Protein AF-A0A1Q8BHX2-F1 (afdb_monomer_lite)

Secondary structure (DSSP, 8-state):
---HHHHHHHHHHHHTT-HHHHHHHHHHHHHHS-SSHHHHHHHHHHHHHHHHHHTTT-TT-HHHHHTTT--HHHHHHHHHHHHHHHH-TTS-HHHHHHHHHHHHHHHHHHHHHHHHHHHHTS------------------

Structure (mmCIF, N/CA/C/O backbone):
data_AF-A0A1Q8BHX2-F1
#
_entry.id   AF-A0A1Q8BHX2-F1
#
loop_
_atom_site.group_PDB
_atom_site.id
_atom_site.type_symbol
_atom_site.label_atom_id
_atom_site.label_alt_id
_atom_site.label_comp_id
_atom_site.label_asym_id
_atom_site.label_entity_id
_atom_site.label_seq_id
_atom_site.pdbx_PDB_ins_code
_atom_site.Cartn_x
_atom_site.Cartn_y
_atom_site.Cartn_z
_atom_site.occupancy
_atom_site.B_iso_or_equiv
_atom_site.auth_seq_id
_atom_site.auth_comp_id
_atom_site.auth_asym_id
_atom_site.auth_atom_id
_atom_site.pdbx_PDB_model_num
ATOM 1 N N . MET A 1 1 ? 9.595 4.119 -13.043 1.00 87.75 1 MET A N 1
ATOM 2 C CA . MET A 1 1 ? 8.612 5.000 -12.400 1.00 87.75 1 MET A CA 1
ATOM 3 C C . MET A 1 1 ? 7.333 4.213 -12.158 1.00 87.75 1 MET A C 1
ATOM 5 O O . MET A 1 1 ? 7.031 3.347 -12.970 1.00 87.75 1 MET A O 1
ATOM 9 N N . ILE A 1 2 ? 6.593 4.501 -11.085 1.00 96.12 2 ILE A N 1
ATOM 10 C CA . ILE A 1 2 ? 5.275 3.897 -10.818 1.00 96.12 2 ILE A CA 1
ATOM 11 C C . ILE A 1 2 ? 4.168 4.743 -11.479 1.00 96.12 2 ILE A C 1
ATOM 13 O O . ILE A 1 2 ? 4.187 5.971 -11.340 1.00 96.12 2 ILE A O 1
ATOM 17 N N . PRO A 1 3 ? 3.203 4.137 -12.197 1.00 96.75 3 PRO A N 1
ATOM 18 C CA . PRO A 1 3 ? 2.114 4.868 -12.843 1.00 96.75 3 PRO A CA 1
ATOM 19 C C . PRO A 1 3 ? 1.025 5.279 -11.833 1.00 96.75 3 PRO A C 1
ATOM 21 O O . PRO A 1 3 ? 0.170 4.481 -11.462 1.00 96.75 3 PRO A O 1
ATOM 24 N N . GLN A 1 4 ? 1.016 6.551 -11.432 1.00 96.00 4 GLN A N 1
ATOM 25 C CA . GLN A 1 4 ? 0.161 7.055 -10.342 1.00 96.00 4 GLN A CA 1
ATOM 26 C C . GLN A 1 4 ? -1.353 6.982 -10.613 1.00 96.00 4 GLN A C 1
ATOM 28 O O . GLN A 1 4 ? -2.127 6.697 -9.708 1.00 96.00 4 GLN A O 1
ATOM 33 N N . ILE A 1 5 ? -1.801 7.201 -11.856 1.00 97.69 5 ILE A N 1
ATOM 34 C CA . ILE A 1 5 ? -3.240 7.145 -12.183 1.00 97.69 5 ILE A CA 1
ATOM 35 C C . ILE A 1 5 ? -3.816 5.731 -11.942 1.00 97.69 5 ILE A C 1
ATOM 37 O O . ILE A 1 5 ? -4.799 5.625 -11.210 1.00 97.69 5 ILE A O 1
ATOM 41 N N . PRO A 1 6 ? -3.226 4.649 -12.497 1.00 98.38 6 PRO A N 1
ATOM 42 C CA . PRO A 1 6 ? -3.609 3.279 -12.149 1.00 98.38 6 PRO A CA 1
ATOM 43 C C . PRO A 1 6 ? -3.534 2.967 -10.653 1.00 98.38 6 PRO A C 1
ATOM 45 O O . PRO A 1 6 ? -4.416 2.294 -10.136 1.00 98.38 6 PRO A O 1
ATOM 48 N N . VAL A 1 7 ? -2.520 3.478 -9.940 1.00 98.56 7 VAL A N 1
ATOM 49 C CA . VAL A 1 7 ? -2.398 3.294 -8.482 1.00 98.56 7 VAL A CA 1
ATOM 50 C C . VAL A 1 7 ? -3.607 3.862 -7.746 1.00 98.56 7 VAL A C 1
ATOM 52 O O . VAL A 1 7 ? -4.224 3.145 -6.965 1.00 98.56 7 VAL A O 1
ATOM 55 N N . ASN A 1 8 ? -3.984 5.114 -8.009 1.00 98.06 8 ASN A N 1
ATOM 56 C CA . ASN A 1 8 ? -5.115 5.734 -7.316 1.00 98.06 8 ASN A CA 1
ATOM 57 C C . ASN A 1 8 ? -6.411 4.949 -7.553 1.00 98.06 8 ASN A C 1
ATOM 59 O O . ASN A 1 8 ? -7.108 4.618 -6.597 1.00 98.06 8 ASN A O 1
ATOM 63 N N . LYS A 1 9 ? -6.674 4.552 -8.805 1.00 98.38 9 LYS A N 1
ATOM 64 C CA . LYS A 1 9 ? -7.833 3.715 -9.146 1.00 98.38 9 LYS A CA 1
ATOM 65 C C . LYS A 1 9 ? -7.794 2.348 -8.471 1.00 98.38 9 LYS A C 1
ATOM 67 O O . LYS A 1 9 ? -8.813 1.880 -7.977 1.00 98.38 9 LYS A O 1
ATOM 72 N N . PHE A 1 10 ? -6.628 1.703 -8.436 1.00 98.69 10 PHE A N 1
ATOM 73 C CA . PHE A 1 10 ? -6.443 0.437 -7.733 1.00 98.69 10 PHE A CA 1
ATOM 74 C C . PHE A 1 10 ? -6.849 0.566 -6.261 1.00 98.69 10 PHE A C 1
ATOM 76 O O . PHE A 1 10 ? -7.641 -0.237 -5.773 1.00 98.69 10 PHE A O 1
ATOM 83 N N . LEU A 1 11 ? -6.343 1.589 -5.567 1.00 98.12 11 LEU A N 1
ATOM 84 C CA . LEU A 1 11 ? -6.624 1.812 -4.150 1.00 98.12 11 LEU A CA 1
ATOM 85 C C . LEU A 1 11 ? -8.11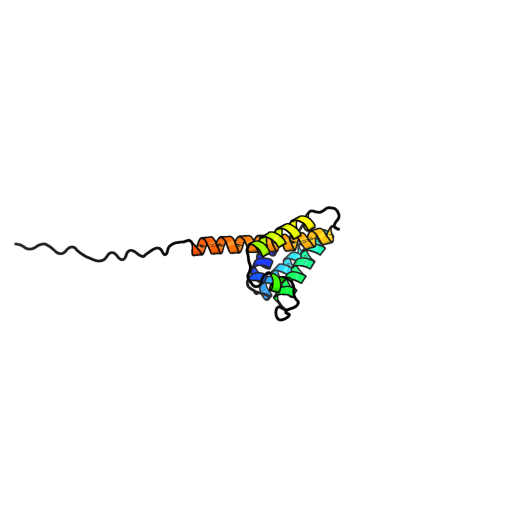3 2.116 -3.907 1.00 98.12 11 LEU A C 1
ATOM 87 O O . LEU A 1 11 ? -8.711 1.547 -2.995 1.00 98.12 11 LEU A O 1
ATOM 91 N N . GLU A 1 12 ? -8.734 2.935 -4.761 1.00 97.38 12 GLU A N 1
ATOM 92 C CA . GLU A 1 12 ? -10.182 3.195 -4.741 1.00 97.38 12 GLU A CA 1
ATOM 93 C C . GLU A 1 12 ? -10.999 1.905 -4.939 1.00 97.38 12 GLU A C 1
ATOM 95 O O . GLU A 1 12 ? -11.954 1.651 -4.202 1.00 97.38 12 GLU A O 1
ATOM 100 N N . HIS A 1 13 ? -10.610 1.048 -5.889 1.00 98.06 13 HIS A N 1
ATOM 101 C CA . HIS A 1 13 ? -11.272 -0.235 -6.130 1.00 98.06 13 HIS A CA 1
ATOM 102 C C . HIS A 1 13 ? -11.083 -1.230 -4.981 1.00 98.06 13 HIS A C 1
ATOM 104 O O . HIS A 1 13 ? -12.021 -1.968 -4.673 1.00 98.06 13 HIS A O 1
ATOM 110 N N . VAL A 1 14 ? -9.920 -1.248 -4.319 1.00 96.31 14 VAL A N 1
ATOM 111 C CA . VAL A 1 14 ? -9.695 -2.057 -3.108 1.00 96.31 14 VAL A CA 1
ATOM 112 C C . VAL A 1 14 ? -10.640 -1.619 -1.989 1.00 96.31 14 VAL A C 1
ATOM 114 O O . VAL A 1 14 ? -11.302 -2.469 -1.393 1.00 96.31 14 VAL A O 1
ATOM 117 N N . GLU A 1 15 ? -10.781 -0.311 -1.754 1.00 94.12 15 GLU A N 1
ATOM 118 C CA . GLU A 1 15 ? -11.721 0.219 -0.757 1.00 94.12 15 GLU A CA 1
ATOM 119 C C . GLU A 1 15 ? -13.181 -0.090 -1.100 1.00 94.12 15 GLU A C 1
ATOM 121 O O . GLU A 1 15 ? -13.966 -0.470 -0.228 1.00 94.12 15 GLU A O 1
ATOM 126 N N . ALA A 1 16 ? -13.539 0.002 -2.381 1.00 94.94 16 ALA A N 1
ATOM 127 C CA . ALA A 1 16 ? -14.863 -0.357 -2.880 1.00 94.94 16 ALA A CA 1
ATOM 128 C C . ALA A 1 16 ? -15.102 -1.878 -2.957 1.00 94.94 16 ALA A C 1
ATOM 130 O O . ALA A 1 16 ? -16.203 -2.303 -3.310 1.00 94.94 16 ALA A O 1
ATOM 131 N N . ARG A 1 17 ? -14.092 -2.709 -2.653 1.00 94.81 17 ARG A N 1
ATOM 132 C CA . ARG A 1 17 ? -14.098 -4.172 -2.843 1.00 94.81 17 ARG A CA 1
ATOM 133 C C . ARG A 1 17 ? -14.425 -4.613 -4.280 1.00 94.81 17 ARG A C 1
ATOM 135 O O . ARG A 1 17 ? -14.924 -5.715 -4.509 1.00 94.81 17 ARG A O 1
ATOM 142 N N . ALA A 1 18 ? -14.117 -3.773 -5.263 1.00 97.06 18 ALA A N 1
ATOM 143 C CA . ALA A 1 18 ? -14.271 -4.052 -6.686 1.00 97.06 18 ALA A CA 1
ATOM 144 C C . ALA A 1 18 ? -13.071 -4.868 -7.202 1.00 97.06 18 ALA A C 1
ATOM 146 O O . ALA A 1 18 ? -12.246 -4.377 -7.969 1.00 97.06 18 ALA A O 1
ATOM 147 N N . TRP A 1 19 ? -12.944 -6.124 -6.753 1.00 96.00 19 TRP A N 1
ATOM 148 C CA . TRP A 1 19 ? -11.728 -6.934 -6.944 1.00 96.00 19 TRP A CA 1
ATOM 149 C C . TRP A 1 19 ? -11.314 -7.117 -8.399 1.00 96.00 19 TRP A C 1
ATOM 151 O O . TRP A 1 19 ? -10.130 -7.051 -8.706 1.00 96.00 19 TRP A O 1
ATOM 161 N N . THR A 1 20 ? -12.276 -7.317 -9.299 1.00 97.56 20 THR A N 1
ATOM 162 C CA . THR A 1 20 ? -11.991 -7.471 -10.729 1.00 97.56 20 THR A CA 1
ATOM 163 C C . THR A 1 20 ? -11.376 -6.208 -11.324 1.00 97.56 20 THR A C 1
ATOM 165 O O . THR A 1 20 ? -10.490 -6.306 -12.166 1.00 97.56 20 THR A O 1
ATOM 168 N N . ASP A 1 21 ? -11.818 -5.026 -10.897 1.00 98.31 21 ASP A N 1
ATOM 169 C CA . ASP A 1 21 ? -11.284 -3.763 -11.406 1.00 98.31 21 ASP A CA 1
ATOM 170 C C . ASP A 1 21 ? -9.967 -3.389 -10.719 1.00 98.31 21 ASP A C 1
ATOM 172 O O . ASP A 1 21 ? -9.036 -2.950 -11.391 1.00 98.31 21 ASP A O 1
ATOM 176 N N . ALA A 1 22 ? -9.826 -3.685 -9.422 1.00 98.31 22 ALA A N 1
ATOM 177 C CA . ALA A 1 22 ? -8.542 -3.601 -8.730 1.00 98.31 22 ALA A CA 1
ATOM 178 C C . ALA A 1 22 ? -7.483 -4.483 -9.417 1.00 98.31 22 ALA A C 1
ATOM 180 O O . ALA A 1 22 ? -6.389 -4.018 -9.717 1.00 98.31 22 ALA A O 1
ATOM 181 N N . GLU A 1 23 ? -7.800 -5.737 -9.742 1.00 98.19 23 GLU A N 1
ATOM 182 C CA . GLU A 1 23 ? -6.853 -6.655 -10.384 1.00 98.19 23 GLU A CA 1
ATOM 183 C C . GLU A 1 23 ? -6.425 -6.167 -11.780 1.00 98.19 23 GLU A C 1
ATOM 185 O O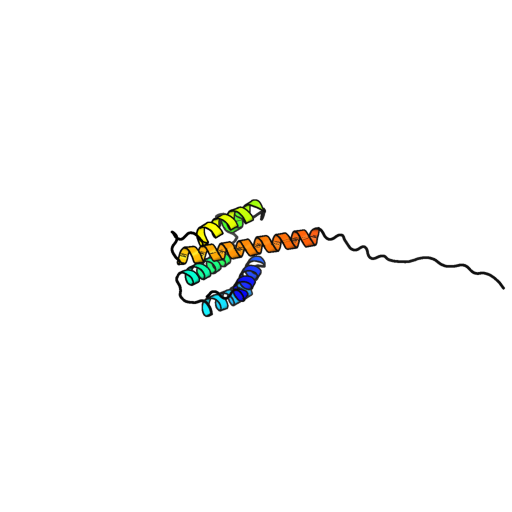 . GLU A 1 23 ? -5.236 -6.204 -12.101 1.00 98.19 23 GLU A O 1
ATOM 190 N N . LYS A 1 24 ? -7.350 -5.592 -12.566 1.00 98.50 24 LYS A N 1
ATOM 191 C CA . LYS A 1 24 ? -7.018 -4.949 -13.852 1.00 98.50 24 LYS A CA 1
ATOM 192 C C . LYS A 1 24 ? -6.027 -3.799 -13.681 1.00 98.50 24 LYS A C 1
ATOM 194 O O . LYS A 1 24 ? -5.045 -3.726 -14.419 1.00 98.50 24 LYS A O 1
ATOM 199 N N . GLU A 1 25 ? -6.276 -2.892 -12.738 1.00 98.62 25 GLU A N 1
ATOM 200 C CA . GLU A 1 25 ? -5.378 -1.756 -12.510 1.00 98.62 25 GLU A CA 1
ATOM 201 C C . GLU A 1 25 ? -4.020 -2.225 -11.963 1.00 98.62 25 GLU A C 1
ATOM 203 O O . GLU A 1 25 ? -2.979 -1.724 -12.387 1.00 98.62 25 GLU A O 1
ATOM 208 N N . LEU A 1 26 ? -3.995 -3.257 -11.113 1.00 98.44 26 LEU A N 1
ATOM 209 C CA . LEU A 1 26 ? -2.759 -3.867 -10.618 1.00 98.44 26 LEU A CA 1
ATOM 210 C C . LEU A 1 26 ? -1.904 -4.460 -11.747 1.00 98.44 26 LEU A C 1
ATOM 212 O O . LEU A 1 26 ? -0.683 -4.282 -11.751 1.00 98.44 26 LEU A O 1
ATOM 216 N N . ASP A 1 27 ? -2.521 -5.104 -12.735 1.00 98.50 27 ASP A N 1
ATOM 217 C CA . ASP A 1 27 ? -1.816 -5.604 -13.918 1.00 98.50 27 ASP A CA 1
ATOM 218 C C . ASP A 1 27 ? -1.238 -4.471 -14.772 1.00 98.50 27 ASP A C 1
ATOM 220 O O . ASP A 1 27 ? -0.092 -4.559 -15.227 1.00 98.50 27 ASP A O 1
ATOM 224 N N . VAL A 1 28 ? -1.969 -3.363 -14.929 1.00 98.44 28 VAL A N 1
ATOM 225 C CA . VAL A 1 28 ? -1.451 -2.159 -15.599 1.00 98.44 28 VAL A CA 1
ATOM 226 C C . VAL A 1 28 ? -0.247 -1.592 -14.844 1.00 98.44 28 VAL A C 1
ATOM 228 O O . VAL A 1 28 ? 0.748 -1.215 -15.472 1.00 98.44 28 VAL A O 1
ATOM 231 N N . ILE A 1 29 ? -0.306 -1.546 -13.508 1.00 98.56 29 ILE A N 1
ATOM 232 C CA . ILE A 1 29 ? 0.806 -1.087 -12.667 1.00 98.56 29 ILE A CA 1
ATOM 233 C C . ILE A 1 29 ? 2.020 -1.993 -12.873 1.00 98.56 29 ILE A C 1
ATOM 235 O O . ILE A 1 29 ? 3.099 -1.484 -13.173 1.00 98.56 29 ILE A O 1
ATOM 239 N N . ARG A 1 30 ? 1.858 -3.319 -12.790 1.00 98.00 30 ARG A N 1
ATOM 240 C CA . ARG A 1 30 ? 2.941 -4.295 -13.008 1.00 98.00 30 ARG A CA 1
ATOM 241 C C . ARG A 1 30 ? 3.620 -4.120 -14.366 1.00 98.00 30 ARG A C 1
ATOM 243 O O . ARG A 1 30 ? 4.843 -4.119 -14.432 1.00 98.00 30 ARG A O 1
ATOM 250 N N . GLN A 1 31 ? 2.840 -3.950 -15.434 1.00 97.62 31 GLN A N 1
ATOM 251 C CA . GLN A 1 31 ? 3.367 -3.840 -16.799 1.00 97.62 31 GLN A CA 1
ATOM 252 C C . GLN A 1 31 ? 4.114 -2.527 -17.060 1.00 97.62 31 GLN A C 1
ATOM 254 O O . GLN A 1 31 ? 5.055 -2.505 -17.850 1.00 97.62 31 GLN A O 1
ATOM 259 N N . LYS A 1 32 ? 3.682 -1.424 -16.438 1.00 97.75 32 LYS A N 1
ATOM 260 C CA . LYS A 1 32 ? 4.239 -0.081 -16.687 1.00 97.75 32 LYS A CA 1
ATOM 261 C C . LYS A 1 32 ? 5.312 0.346 -15.688 1.00 97.75 32 LYS A C 1
ATOM 263 O O . LYS A 1 32 ? 5.998 1.338 -15.934 1.00 97.75 32 LYS A O 1
ATOM 268 N N . SER A 1 33 ? 5.430 -0.352 -14.564 1.00 97.31 33 SER A N 1
ATOM 269 C CA . SER A 1 33 ? 6.451 -0.072 -13.555 1.00 97.31 33 SER A CA 1
ATOM 270 C C . SER A 1 33 ? 7.839 -0.459 -14.059 1.00 97.31 33 SER A C 1
ATOM 272 O O . SER A 1 33 ? 7.993 -1.399 -14.834 1.00 97.31 33 SER A O 1
ATOM 274 N N . ASP A 1 34 ? 8.870 0.260 -13.610 1.00 96.56 34 ASP A N 1
ATOM 275 C CA . ASP A 1 34 ? 10.244 -0.175 -13.879 1.00 96.56 34 ASP A CA 1
ATOM 276 C C . ASP A 1 34 ? 10.632 -1.379 -13.003 1.00 96.56 34 ASP A C 1
ATOM 278 O O . ASP A 1 34 ? 9.930 -1.747 -12.061 1.00 96.56 34 ASP A O 1
ATOM 282 N N . ASN A 1 35 ? 11.785 -1.980 -13.299 1.00 95.25 35 ASN A N 1
ATOM 283 C CA . ASN A 1 35 ? 12.295 -3.137 -12.562 1.00 95.25 35 ASN A CA 1
ATOM 284 C C . ASN A 1 35 ? 13.220 -2.762 -11.381 1.00 95.25 35 ASN A C 1
ATOM 286 O O . ASN A 1 35 ? 14.003 -3.592 -10.902 1.00 95.25 35 ASN A O 1
ATOM 290 N N . SER A 1 36 ? 13.181 -1.510 -10.909 1.00 98.06 36 SER A N 1
ATOM 291 C CA . SER A 1 36 ? 13.969 -1.104 -9.738 1.00 98.06 36 SER A CA 1
ATOM 292 C C . SER A 1 36 ? 13.534 -1.883 -8.491 1.00 98.06 36 SER A C 1
ATOM 294 O O . SER A 1 36 ? 12.425 -2.419 -8.419 1.00 98.06 36 SER A O 1
ATOM 296 N N . GLN A 1 37 ? 14.416 -1.979 -7.492 1.00 98.25 37 GLN A N 1
ATOM 297 C CA . GLN A 1 37 ? 14.051 -2.569 -6.196 1.00 98.25 37 GLN A CA 1
ATOM 298 C C . GLN A 1 37 ? 12.879 -1.812 -5.569 1.00 98.25 37 GLN A C 1
ATOM 300 O O . GLN A 1 37 ? 11.936 -2.430 -5.083 1.00 98.25 37 GLN A O 1
ATOM 305 N N . TRP A 1 38 ? 12.909 -0.485 -5.676 1.00 98.38 38 TRP A N 1
ATOM 306 C CA . TRP A 1 38 ? 11.861 0.395 -5.183 1.00 98.38 38 TRP A CA 1
ATOM 307 C C . TRP A 1 38 ? 10.492 0.087 -5.796 1.00 98.38 38 TRP A C 1
ATOM 309 O O . TRP A 1 38 ? 9.544 -0.205 -5.068 1.00 98.38 38 TRP A O 1
ATOM 319 N N . SER A 1 39 ? 10.385 0.047 -7.130 1.00 98.50 39 SER A N 1
ATOM 320 C CA . SER A 1 39 ? 9.113 -0.270 -7.795 1.00 98.50 39 SER A CA 1
ATOM 321 C C . SER A 1 39 ? 8.624 -1.681 -7.469 1.00 98.50 39 SER A C 1
ATOM 323 O O . SER A 1 39 ? 7.426 -1.892 -7.292 1.00 98.50 39 SER A O 1
ATOM 325 N N . ARG A 1 40 ? 9.535 -2.655 -7.335 1.00 98.38 40 ARG A N 1
ATOM 326 C CA . ARG A 1 40 ? 9.172 -4.022 -6.934 1.00 98.38 40 ARG A CA 1
ATOM 327 C C . ARG A 1 40 ? 8.576 -4.070 -5.531 1.00 98.38 40 ARG A C 1
ATOM 329 O O . ARG A 1 40 ? 7.552 -4.723 -5.352 1.00 98.38 40 ARG A O 1
ATOM 336 N N . GLY A 1 41 ? 9.170 -3.364 -4.572 1.00 98.56 41 GLY A N 1
ATOM 337 C CA . GLY A 1 41 ? 8.621 -3.245 -3.221 1.00 98.56 41 GLY A CA 1
ATOM 338 C C . GLY A 1 41 ? 7.242 -2.592 -3.214 1.00 98.56 41 GLY A C 1
ATOM 339 O O . GLY A 1 41 ? 6.313 -3.122 -2.608 1.00 98.56 41 GLY A O 1
ATOM 340 N N . TYR A 1 42 ? 7.086 -1.508 -3.976 1.00 98.75 42 TYR A N 1
ATOM 341 C CA . TYR A 1 42 ? 5.816 -0.797 -4.128 1.00 98.75 42 TYR A CA 1
ATOM 342 C C . TYR A 1 42 ? 4.702 -1.711 -4.656 1.00 98.75 42 TYR A C 1
ATOM 344 O O . TYR A 1 42 ? 3.651 -1.850 -4.036 1.00 98.75 42 TYR A O 1
ATOM 352 N N . VAL A 1 43 ? 4.944 -2.401 -5.776 1.00 98.69 43 VAL A N 1
ATOM 353 C CA . VAL A 1 43 ? 3.970 -3.331 -6.372 1.00 98.69 43 VAL A CA 1
ATOM 354 C C . VAL A 1 43 ? 3.640 -4.480 -5.417 1.00 98.69 43 VAL A C 1
ATOM 356 O O . VAL A 1 43 ? 2.480 -4.875 -5.303 1.00 98.69 43 VAL A O 1
ATOM 359 N N . LYS A 1 44 ? 4.635 -4.995 -4.687 1.00 98.56 44 LYS A N 1
ATOM 360 C CA . LYS A 1 44 ? 4.437 -6.073 -3.709 1.00 98.56 44 LYS A CA 1
ATOM 361 C C . LYS A 1 44 ? 3.559 -5.651 -2.534 1.00 98.56 44 LYS A C 1
ATOM 363 O O . LYS A 1 44 ? 2.742 -6.451 -2.084 1.00 98.56 44 LYS A O 1
ATOM 368 N N . ALA A 1 45 ? 3.670 -4.407 -2.075 1.00 98.50 45 ALA A N 1
ATOM 369 C CA . ALA A 1 45 ? 2.762 -3.864 -1.069 1.00 98.50 45 ALA A CA 1
ATOM 370 C C . ALA A 1 45 ? 1.316 -3.784 -1.579 1.00 98.50 45 ALA A C 1
ATOM 372 O O . ALA A 1 45 ? 0.406 -4.174 -0.852 1.00 98.50 45 ALA A O 1
ATOM 373 N N . LEU A 1 46 ? 1.091 -3.357 -2.828 1.00 98.56 46 LEU A N 1
ATOM 374 C CA . LEU A 1 46 ? -0.255 -3.324 -3.419 1.00 98.56 46 LEU A CA 1
ATOM 375 C C . LEU A 1 46 ? -0.877 -4.726 -3.519 1.00 98.56 46 LEU A C 1
ATOM 377 O O . LEU A 1 46 ? -2.035 -4.923 -3.156 1.00 98.56 46 LEU A O 1
ATOM 381 N N . GLU A 1 47 ? -0.098 -5.722 -3.948 1.00 97.88 47 GLU A N 1
ATOM 382 C CA . GLU A 1 47 ? -0.524 -7.129 -3.959 1.00 97.88 47 GLU A CA 1
ATOM 383 C C . GLU A 1 47 ? -0.933 -7.610 -2.561 1.00 97.88 47 GLU A C 1
ATOM 385 O O . GLU A 1 47 ? -1.999 -8.207 -2.385 1.00 97.88 47 GLU A O 1
ATOM 390 N N . GLY A 1 48 ? -0.096 -7.314 -1.561 1.00 96.38 48 GLY A N 1
ATOM 391 C CA . GLY A 1 48 ? -0.366 -7.635 -0.163 1.00 96.38 48 GLY A CA 1
ATOM 392 C C . GLY A 1 48 ? -1.616 -6.934 0.368 1.00 96.38 48 GLY A C 1
ATOM 393 O O . GLY A 1 48 ? -2.421 -7.562 1.054 1.00 96.38 48 GLY A O 1
ATOM 394 N N . LEU A 1 49 ? -1.823 -5.665 0.011 1.00 96.12 49 LEU A N 1
ATOM 395 C CA . LEU A 1 49 ? -2.988 -4.874 0.403 1.00 96.12 49 LEU A CA 1
ATOM 396 C C . LEU A 1 49 ? -4.289 -5.470 -0.151 1.00 96.12 49 LEU A C 1
ATOM 398 O O . LEU A 1 49 ? -5.248 -5.657 0.597 1.00 96.12 49 LEU A O 1
ATOM 402 N N . MET A 1 50 ? -4.315 -5.834 -1.436 1.00 95.12 50 MET A N 1
ATOM 403 C CA . MET A 1 50 ? -5.480 -6.493 -2.034 1.00 95.12 50 MET A CA 1
ATOM 404 C C . MET A 1 50 ? -5.772 -7.831 -1.347 1.00 95.12 50 MET A C 1
ATOM 406 O O . MET A 1 50 ? -6.919 -8.106 -1.003 1.00 95.12 50 MET A O 1
ATOM 410 N N . LEU A 1 51 ? -4.744 -8.653 -1.103 1.00 93.31 51 LEU A N 1
ATOM 411 C CA . LEU A 1 51 ? -4.905 -9.949 -0.436 1.00 93.31 51 LEU A CA 1
ATOM 412 C C . LEU A 1 51 ? -5.440 -9.799 0.996 1.00 93.31 51 LEU A C 1
ATOM 414 O O . LEU A 1 51 ? -6.330 -10.544 1.406 1.00 93.31 51 LEU A O 1
ATOM 418 N N . THR A 1 52 ? -4.928 -8.806 1.722 1.00 91.62 52 THR A N 1
ATOM 419 C CA . THR A 1 52 ? -5.329 -8.448 3.090 1.00 91.62 52 THR A CA 1
ATOM 420 C C . THR A 1 52 ? -6.833 -8.187 3.183 1.00 91.62 52 THR A C 1
ATOM 422 O O . THR A 1 52 ? -7.482 -8.683 4.101 1.00 91.62 52 THR A O 1
ATOM 425 N N . TYR A 1 53 ? -7.406 -7.442 2.232 1.00 89.62 53 TYR A N 1
ATOM 426 C CA . TYR A 1 53 ? -8.836 -7.121 2.244 1.00 89.62 53 TYR A CA 1
ATOM 427 C C . TYR A 1 53 ? -9.726 -8.154 1.554 1.00 89.62 53 TYR A C 1
ATOM 429 O O . TYR A 1 53 ? -10.903 -8.262 1.898 1.00 89.62 53 TYR A O 1
ATOM 437 N N . ARG A 1 54 ? -9.182 -8.930 0.614 1.00 87.69 54 ARG A N 1
ATOM 438 C CA . ARG A 1 54 ? -9.905 -10.025 -0.042 1.00 87.69 54 ARG A CA 1
ATOM 439 C C . ARG A 1 54 ? -10.169 -11.192 0.914 1.00 87.69 54 ARG A C 1
ATOM 441 O O . ARG A 1 54 ? -11.213 -11.824 0.806 1.00 87.69 54 ARG A O 1
ATOM 448 N N . ASN A 1 55 ? -9.261 -11.440 1.860 1.00 79.69 55 ASN A N 1
ATOM 449 C CA . ASN A 1 55 ? -9.338 -12.541 2.828 1.00 79.69 55 ASN A CA 1
ATOM 450 C C . ASN A 1 55 ? -9.723 -12.059 4.243 1.00 79.69 55 ASN A C 1
ATOM 452 O O . ASN A 1 55 ? -9.150 -12.507 5.233 1.00 79.69 55 ASN A O 1
ATOM 456 N N . SER A 1 56 ? -10.677 -11.128 4.360 1.00 65.81 56 SER A N 1
ATOM 457 C CA . SER A 1 56 ? -10.982 -10.423 5.619 1.00 65.81 56 SER A CA 1
ATOM 458 C C . SER A 1 56 ? -11.661 -11.252 6.723 1.00 65.81 56 SER A C 1
ATOM 460 O O . SER A 1 56 ? -11.992 -10.694 7.766 1.00 65.81 56 SER A O 1
ATOM 462 N N . ASP A 1 57 ? -11.876 -12.555 6.523 1.00 68.06 57 ASP A N 1
ATOM 463 C CA . ASP A 1 57 ? -12.480 -13.440 7.533 1.00 68.06 57 ASP A CA 1
ATOM 464 C C . ASP A 1 57 ? -11.492 -13.839 8.647 1.00 68.06 57 ASP A C 1
ATOM 466 O O . ASP A 1 57 ? -11.876 -14.441 9.653 1.00 68.0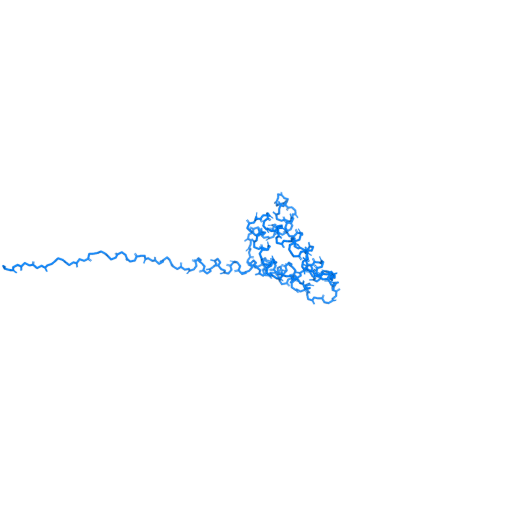6 57 ASP A O 1
ATOM 470 N N . ASP A 1 58 ? -10.211 -13.486 8.501 1.00 72.06 58 ASP A N 1
ATOM 471 C CA . ASP A 1 58 ? -9.177 -13.779 9.487 1.00 72.06 58 ASP A CA 1
ATOM 472 C C . ASP A 1 58 ? -8.963 -12.613 10.478 1.00 72.06 58 ASP A C 1
ATOM 474 O O . ASP A 1 58 ? -8.419 -11.551 10.161 1.00 72.06 58 ASP A O 1
ATOM 478 N N . LYS A 1 59 ? -9.342 -12.858 11.740 1.00 73.44 59 LYS A N 1
ATOM 479 C CA . LYS A 1 59 ? -9.185 -11.940 12.886 1.00 73.44 59 LYS A CA 1
ATOM 480 C C . LYS A 1 59 ? -7.730 -11.578 13.230 1.00 73.44 59 LYS A C 1
ATOM 482 O O . LYS A 1 59 ? -7.509 -10.697 14.067 1.00 73.44 59 LYS A O 1
ATOM 487 N N . TYR A 1 60 ? -6.750 -12.280 12.663 1.00 78.75 60 TYR A N 1
ATOM 488 C CA . TYR A 1 60 ? -5.325 -12.042 12.883 1.00 78.75 60 TYR A CA 1
ATOM 489 C C . TYR A 1 60 ? -4.713 -11.076 11.864 1.00 78.75 60 TYR A C 1
ATOM 491 O O . TYR A 1 60 ? -3.576 -10.642 12.056 1.00 78.75 60 TYR A O 1
ATOM 499 N N . ILE A 1 61 ? -5.451 -10.680 10.822 1.00 85.00 61 ILE A N 1
ATOM 500 C CA . ILE A 1 61 ? -4.951 -9.715 9.844 1.00 85.00 61 ILE A CA 1
ATOM 501 C C . ILE A 1 61 ? -4.932 -8.316 10.472 1.00 85.00 61 ILE A C 1
ATOM 503 O O . ILE A 1 61 ? -5.955 -7.765 10.882 1.00 85.00 61 ILE A O 1
ATOM 507 N N . PHE A 1 62 ? -3.735 -7.732 10.541 1.00 88.06 62 PHE A N 1
ATOM 508 C CA . PHE A 1 62 ? -3.479 -6.483 11.257 1.00 88.06 62 PHE A CA 1
ATOM 509 C C . PHE A 1 62 ? -4.266 -5.283 10.706 1.00 88.06 62 PHE A C 1
ATOM 511 O O . PHE A 1 62 ? -4.941 -4.600 11.475 1.00 88.06 62 PHE A O 1
ATOM 518 N N . LEU A 1 63 ? -4.202 -5.029 9.393 1.00 88.81 63 LEU A N 1
ATOM 519 C CA . LEU A 1 63 ? -4.779 -3.820 8.787 1.00 88.81 63 LEU A CA 1
ATOM 520 C C . LEU A 1 63 ? -6.311 -3.724 8.943 1.00 88.81 63 LEU A C 1
ATOM 522 O O . LEU A 1 63 ? -6.778 -2.708 9.454 1.00 88.81 63 LEU A O 1
ATOM 526 N N . PRO A 1 64 ? -7.117 -4.753 8.612 1.00 87.81 64 PRO A N 1
ATOM 527 C CA . PRO A 1 64 ? -8.561 -4.708 8.834 1.00 87.81 64 PRO A CA 1
ATOM 528 C C . PRO A 1 64 ? -8.920 -4.555 10.314 1.00 87.81 64 PRO A C 1
ATOM 530 O O . PRO A 1 64 ? -9.882 -3.869 10.648 1.00 87.81 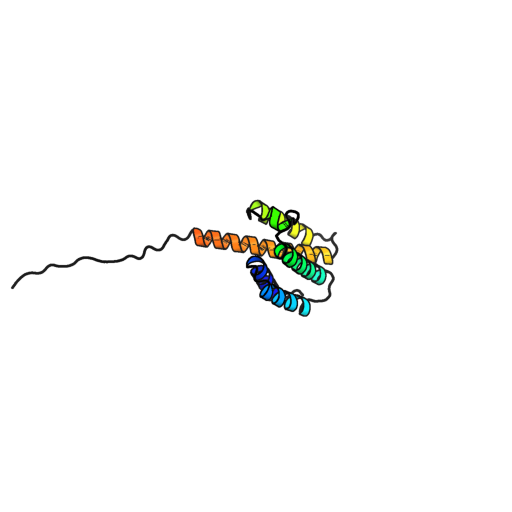64 PRO A O 1
ATOM 533 N N . LYS A 1 65 ? -8.126 -5.151 11.214 1.00 87.81 65 LYS A N 1
ATOM 534 C CA . LYS A 1 65 ? -8.338 -5.049 12.659 1.00 87.81 65 LYS A CA 1
ATOM 535 C C . LYS A 1 65 ? -8.105 -3.630 13.176 1.00 87.81 65 LYS A C 1
ATOM 537 O O . LYS A 1 65 ? -8.944 -3.112 13.908 1.00 87.81 65 LYS A O 1
ATOM 542 N N . ILE A 1 66 ? -6.983 -3.002 12.821 1.00 88.44 66 ILE A N 1
ATOM 543 C CA . ILE A 1 66 ? -6.665 -1.646 13.294 1.00 88.44 66 ILE A CA 1
ATOM 544 C C . ILE A 1 66 ? -7.577 -0.593 12.646 1.00 88.44 66 ILE A C 1
ATOM 546 O O . ILE A 1 66 ? -7.922 0.402 13.279 1.00 88.44 66 ILE A O 1
ATOM 550 N N . LEU A 1 67 ? -8.039 -0.849 11.418 1.00 88.44 67 LEU A N 1
ATOM 551 C CA . LEU A 1 67 ? -8.962 0.016 10.685 1.00 88.44 67 LEU A CA 1
ATOM 552 C C . LEU A 1 67 ? -10.441 -0.328 10.903 1.00 88.44 67 LEU A C 1
ATOM 554 O O . LEU A 1 67 ? -11.281 0.280 10.250 1.00 88.44 67 LEU A O 1
ATOM 558 N N . ALA A 1 68 ? -10.800 -1.221 11.833 1.00 85.38 68 ALA A N 1
ATOM 559 C CA . ALA A 1 68 ? -12.196 -1.624 12.051 1.00 85.38 68 ALA A CA 1
ATOM 560 C C . ALA A 1 68 ? -13.131 -0.426 12.310 1.00 85.38 68 ALA A C 1
ATOM 562 O O . ALA A 1 68 ? -14.229 -0.365 11.764 1.00 85.38 68 ALA A O 1
ATOM 563 N N . ASN A 1 69 ? -12.651 0.559 13.076 1.00 84.25 69 ASN A N 1
ATOM 564 C CA . ASN A 1 69 ? -13.388 1.786 13.398 1.00 84.25 69 ASN A CA 1
ATOM 565 C C . ASN A 1 69 ? -12.910 3.012 12.601 1.00 84.25 69 ASN A C 1
ATOM 567 O O . ASN A 1 69 ? -13.410 4.109 12.833 1.00 84.25 69 ASN A O 1
ATOM 571 N N . ARG A 1 70 ? -11.911 2.848 11.717 1.00 87.00 70 ARG A N 1
ATOM 572 C CA . ARG A 1 70 ? -11.323 3.905 10.865 1.00 87.00 70 ARG A CA 1
ATOM 573 C C . ARG A 1 70 ? -11.112 5.251 11.583 1.00 87.00 70 ARG A C 1
ATOM 575 O O . ARG A 1 70 ? -11.442 6.311 11.051 1.00 87.00 70 ARG A O 1
ATOM 582 N N . THR A 1 71 ? -10.588 5.218 12.810 1.00 90.50 71 THR A N 1
ATOM 583 C CA . THR A 1 71 ? -10.393 6.436 13.609 1.00 90.50 71 THR A CA 1
ATOM 584 C C . THR A 1 71 ? -9.334 7.341 12.980 1.00 90.50 71 THR A C 1
ATOM 586 O O . THR A 1 71 ? -8.427 6.879 12.286 1.00 90.50 71 THR A O 1
ATOM 589 N N . GLU A 1 72 ? -9.438 8.649 13.230 1.00 91.19 72 GLU A N 1
ATOM 590 C CA . GLU A 1 72 ? -8.455 9.614 12.719 1.00 91.19 72 GLU A CA 1
ATOM 591 C C . GLU A 1 72 ? -7.051 9.335 13.228 1.00 91.19 72 GLU A C 1
ATOM 593 O O . GLU A 1 72 ? -6.093 9.357 12.459 1.00 91.19 72 GLU A O 1
ATOM 598 N N . ASP A 1 73 ? -6.949 9.012 14.514 1.00 91.81 73 ASP A N 1
ATOM 599 C CA . ASP A 1 73 ? -5.683 8.710 15.162 1.00 91.81 73 ASP A CA 1
ATOM 600 C C . ASP A 1 73 ? -5.045 7.464 14.545 1.00 91.81 73 ASP A C 1
ATOM 602 O O . ASP A 1 73 ? -3.853 7.464 14.262 1.00 91.81 73 ASP A O 1
ATOM 606 N N . ALA A 1 74 ? -5.822 6.410 14.263 1.00 91.94 74 ALA A N 1
ATOM 607 C CA . ALA A 1 74 ? -5.282 5.205 13.633 1.00 91.94 74 ALA A CA 1
ATOM 608 C C . ALA A 1 74 ? -4.750 5.493 12.221 1.00 91.94 74 ALA A C 1
ATOM 610 O O . ALA A 1 74 ? -3.651 5.056 11.878 1.00 91.94 74 ALA A O 1
ATOM 611 N N . ILE A 1 75 ? -5.503 6.252 11.418 1.00 93.94 75 ILE A N 1
ATOM 612 C CA . ILE A 1 75 ? -5.102 6.613 10.052 1.00 93.94 75 ILE A CA 1
ATOM 613 C C . ILE A 1 75 ? -3.869 7.524 10.073 1.00 93.94 75 ILE A C 1
ATOM 615 O O . ILE A 1 75 ? -2.903 7.268 9.358 1.00 93.94 75 ILE A O 1
ATOM 619 N N . SER A 1 76 ? -3.876 8.571 10.898 1.00 94.31 76 SER A N 1
ATOM 620 C CA . SER A 1 76 ? -2.787 9.552 10.955 1.00 94.31 76 SER A CA 1
ATOM 621 C C . SER A 1 76 ? -1.493 8.970 11.530 1.00 94.31 76 SER A C 1
ATOM 623 O O . SER A 1 76 ? -0.424 9.233 10.977 1.00 94.31 76 SER A O 1
ATOM 625 N N . ASN A 1 77 ? -1.575 8.129 12.567 1.00 95.19 77 ASN A N 1
ATOM 626 C CA . ASN A 1 77 ? -0.405 7.478 13.159 1.00 95.19 77 ASN A CA 1
ATOM 627 C C . ASN A 1 77 ? 0.256 6.495 12.184 1.00 95.19 77 ASN A C 1
ATOM 629 O O . ASN A 1 77 ? 1.466 6.572 11.983 1.00 95.19 77 ASN A O 1
ATOM 633 N N . LEU A 1 78 ? -0.522 5.625 11.526 1.00 95.62 78 LEU A N 1
ATOM 634 C CA . LEU A 1 78 ? 0.026 4.672 10.551 1.00 95.62 78 LEU A CA 1
ATOM 635 C C . LEU A 1 78 ? 0.585 5.373 9.313 1.00 95.62 78 LEU A C 1
ATOM 637 O O . LEU A 1 78 ? 1.662 5.017 8.842 1.00 95.62 78 LEU A O 1
ATOM 641 N N . LYS A 1 79 ? -0.101 6.409 8.815 1.00 96.31 79 LYS A N 1
ATOM 642 C CA . LYS A 1 79 ? 0.421 7.238 7.723 1.00 96.31 79 LYS A CA 1
ATOM 643 C C . LYS A 1 79 ? 1.789 7.819 8.082 1.00 96.31 79 LYS A C 1
ATOM 645 O O . LYS A 1 79 ? 2.722 7.739 7.288 1.00 96.31 79 LYS A O 1
ATOM 650 N N . LYS A 1 80 ? 1.910 8.395 9.283 1.00 97.50 80 LYS A N 1
ATOM 651 C CA . LYS A 1 80 ? 3.164 8.975 9.771 1.00 97.50 80 LYS A CA 1
ATOM 652 C C . LYS A 1 80 ? 4.276 7.925 9.820 1.00 97.50 80 LYS A C 1
ATOM 654 O O . LYS A 1 80 ? 5.338 8.160 9.255 1.00 97.50 80 LYS A O 1
ATOM 659 N N . GLU A 1 81 ? 4.014 6.771 10.427 1.00 96.81 81 GLU A N 1
ATOM 660 C CA . GLU A 1 81 ? 4.989 5.681 10.549 1.00 96.81 81 GLU A CA 1
ATOM 661 C C . GLU A 1 81 ? 5.454 5.165 9.175 1.00 96.81 81 GLU A C 1
ATOM 663 O O . GLU A 1 81 ? 6.653 5.054 8.916 1.00 96.81 81 GLU A O 1
ATOM 668 N N . PHE A 1 82 ? 4.529 4.930 8.240 1.00 97.25 82 PHE A N 1
ATOM 669 C CA . PHE A 1 82 ? 4.891 4.481 6.893 1.00 97.25 82 PHE A CA 1
ATOM 670 C C . PHE A 1 82 ? 5.629 5.548 6.088 1.00 97.25 82 PHE A C 1
ATOM 672 O O . PHE A 1 82 ? 6.554 5.210 5.351 1.00 97.25 82 PHE A O 1
ATOM 679 N N . SER A 1 83 ? 5.291 6.828 6.252 1.00 97.81 83 SER A N 1
ATOM 680 C CA . SER A 1 83 ? 6.048 7.921 5.639 1.00 97.81 83 SER A CA 1
ATOM 681 C C . SER A 1 83 ? 7.480 7.995 6.183 1.00 97.81 83 SER A C 1
ATOM 683 O O . SER A 1 83 ? 8.416 8.227 5.413 1.00 97.81 83 SER A O 1
ATOM 685 N N . GLU A 1 84 ? 7.676 7.796 7.489 1.00 97.94 84 GLU A N 1
ATOM 686 C CA . GLU A 1 84 ? 9.006 7.740 8.108 1.00 97.94 84 GLU A CA 1
ATOM 687 C C . GLU A 1 84 ? 9.819 6.562 7.546 1.00 97.94 84 GLU A C 1
ATOM 689 O O . GLU A 1 84 ? 10.950 6.752 7.097 1.00 97.94 84 GLU A O 1
ATOM 694 N N . PHE A 1 85 ? 9.237 5.363 7.447 1.00 97.44 85 PHE A N 1
ATOM 695 C CA . PHE A 1 85 ? 9.930 4.212 6.855 1.00 97.44 85 PHE A CA 1
ATOM 696 C C . PHE A 1 85 ? 10.184 4.344 5.346 1.00 97.44 85 PHE A C 1
ATOM 698 O O . PHE A 1 85 ? 11.227 3.909 4.858 1.00 97.44 85 PHE A O 1
ATOM 705 N N . ALA A 1 86 ? 9.282 4.978 4.595 1.00 97.38 86 ALA A N 1
ATOM 706 C CA . ALA A 1 86 ? 9.457 5.209 3.161 1.00 97.38 86 ALA A CA 1
ATOM 707 C C . ALA A 1 86 ? 10.624 6.163 2.849 1.00 97.38 86 ALA A C 1
ATOM 709 O O . ALA A 1 86 ? 11.236 6.069 1.783 1.00 97.38 86 ALA A O 1
ATOM 710 N N . THR A 1 87 ? 10.927 7.085 3.768 1.00 96.69 87 THR A N 1
ATOM 711 C CA . THR A 1 87 ? 11.950 8.132 3.594 1.00 96.69 87 THR A CA 1
ATOM 712 C C . THR A 1 87 ? 13.267 7.828 4.301 1.00 96.69 87 THR A C 1
ATOM 714 O O . THR A 1 87 ? 14.289 8.422 3.963 1.00 96.69 87 THR A O 1
ATOM 717 N N . ASN A 1 88 ? 13.282 6.881 5.237 1.00 95.25 88 ASN A N 1
ATOM 718 C CA . ASN A 1 88 ? 14.479 6.508 5.977 1.00 95.25 88 ASN A CA 1
ATOM 719 C C . ASN A 1 88 ? 15.504 5.785 5.081 1.00 95.25 88 ASN A C 1
ATOM 721 O O . ASN A 1 88 ? 15.269 4.686 4.579 1.00 95.25 88 ASN A O 1
ATOM 725 N N . GLU A 1 89 ? 16.678 6.397 4.916 1.00 92.19 89 GLU A N 1
ATOM 726 C CA . GLU A 1 89 ? 17.764 5.906 4.059 1.00 92.19 89 GLU A CA 1
ATOM 727 C C . GLU A 1 89 ? 18.453 4.633 4.567 1.00 92.19 89 GLU A C 1
ATOM 729 O O . GLU A 1 89 ? 19.158 3.983 3.798 1.00 92.19 89 GLU A O 1
ATOM 734 N N . LEU A 1 90 ? 18.229 4.243 5.827 1.00 95.19 90 LEU A N 1
ATOM 735 C CA . LEU A 1 90 ? 18.729 2.975 6.367 1.00 95.19 90 LEU A CA 1
ATOM 736 C C . LEU A 1 90 ? 17.966 1.760 5.821 1.00 95.19 90 LEU A C 1
ATOM 738 O O . LEU A 1 90 ? 18.476 0.641 5.882 1.00 95.19 90 LEU A O 1
ATOM 742 N N . HIS A 1 91 ? 16.755 1.959 5.297 1.00 93.81 91 HIS A N 1
ATOM 743 C CA . HIS A 1 91 ? 15.988 0.899 4.658 1.00 93.81 91 HIS A CA 1
ATOM 744 C C . HIS A 1 91 ? 16.448 0.657 3.221 1.00 93.81 91 HIS A C 1
ATOM 746 O O . HIS A 1 91 ? 16.795 1.582 2.481 1.00 93.81 91 HIS A O 1
ATOM 752 N N . GLY A 1 92 ? 16.390 -0.608 2.799 1.00 97.06 92 GLY A N 1
ATOM 753 C CA . GLY A 1 92 ? 16.646 -0.964 1.411 1.00 97.06 92 GLY A CA 1
ATOM 754 C C . GLY A 1 92 ? 15.640 -0.293 0.476 1.00 97.06 92 GLY A C 1
ATOM 755 O O . GLY A 1 92 ? 14.503 -0.012 0.852 1.00 97.06 92 GLY A O 1
ATOM 756 N N . GLU A 1 93 ? 16.029 -0.065 -0.780 1.00 97.69 93 GLU A N 1
ATOM 757 C CA . GLU A 1 93 ? 15.138 0.548 -1.776 1.00 97.69 93 GLU A CA 1
ATOM 758 C C . GLU A 1 93 ? 13.791 -0.166 -1.892 1.00 97.69 93 GLU A C 1
ATOM 760 O O . GLU A 1 93 ? 12.762 0.491 -2.019 1.00 97.69 93 GLU A O 1
ATOM 765 N N . TYR A 1 94 ? 13.811 -1.498 -1.808 1.00 98.38 94 TYR A N 1
ATOM 766 C CA . TYR A 1 94 ? 12.617 -2.332 -1.804 1.00 98.38 94 TYR A CA 1
ATOM 767 C C . TYR A 1 94 ? 11.679 -1.978 -0.647 1.00 98.38 94 TYR A C 1
ATOM 769 O O . TYR A 1 94 ? 10.511 -1.675 -0.880 1.00 98.38 94 TYR A O 1
ATOM 777 N N . ASP A 1 95 ? 12.192 -1.952 0.582 1.00 98.31 95 ASP A N 1
ATOM 778 C CA . ASP A 1 95 ? 11.398 -1.649 1.774 1.00 98.31 95 ASP A CA 1
ATOM 779 C C . ASP A 1 95 ? 10.819 -0.234 1.692 1.00 98.31 95 ASP A C 1
ATOM 781 O O . ASP A 1 95 ? 9.635 -0.028 1.945 1.00 98.31 95 ASP A O 1
ATOM 785 N N . ARG A 1 96 ? 11.617 0.738 1.233 1.00 98.44 96 ARG A N 1
ATOM 786 C CA . ARG A 1 96 ? 11.145 2.115 1.028 1.00 98.44 96 ARG A CA 1
ATOM 787 C C . ARG A 1 96 ? 9.990 2.188 0.034 1.00 98.44 96 ARG A C 1
ATOM 789 O O . ARG A 1 96 ? 9.012 2.888 0.282 1.00 98.44 96 ARG A O 1
ATOM 796 N N . GLY A 1 97 ? 10.076 1.452 -1.074 1.00 98.38 97 GLY A N 1
ATOM 797 C CA . GLY A 1 97 ? 8.983 1.345 -2.040 1.00 98.38 97 GLY A CA 1
ATOM 798 C C . GLY A 1 97 ? 7.737 0.693 -1.440 1.00 98.38 97 GLY A C 1
ATOM 799 O O . GLY A 1 97 ? 6.629 1.189 -1.636 1.00 98.38 97 GLY A O 1
ATOM 800 N N . TYR A 1 98 ? 7.922 -0.372 -0.658 1.00 98.62 98 TYR A N 1
ATOM 801 C CA . TYR A 1 98 ? 6.842 -1.069 0.041 1.00 98.62 98 TYR A CA 1
ATOM 802 C C . TYR A 1 98 ? 6.093 -0.135 1.002 1.00 98.62 98 TYR A C 1
ATOM 804 O O . TYR A 1 98 ? 4.870 -0.010 0.928 1.00 98.62 98 TYR A O 1
ATOM 812 N N . PHE A 1 99 ? 6.819 0.582 1.863 1.00 98.38 99 PHE A N 1
ATOM 813 C CA . PHE A 1 99 ? 6.217 1.532 2.798 1.00 98.38 99 PHE A CA 1
ATOM 814 C C . PHE A 1 99 ? 5.604 2.742 2.096 1.00 98.38 99 PHE A C 1
ATOM 816 O O . PHE A 1 99 ? 4.556 3.217 2.529 1.00 98.38 99 PHE A O 1
ATOM 823 N N . LYS A 1 100 ? 6.177 3.200 0.973 1.00 98.44 100 LYS A N 1
ATOM 824 C CA . LYS A 1 100 ? 5.585 4.295 0.195 1.00 98.44 100 LYS A CA 1
ATOM 825 C C . LYS A 1 100 ? 4.183 3.950 -0.312 1.00 98.44 100 LYS A C 1
ATOM 827 O O . LYS A 1 100 ? 3.309 4.812 -0.256 1.00 98.44 100 LYS A O 1
ATOM 832 N N . ALA A 1 101 ? 3.963 2.725 -0.789 1.00 98.62 101 ALA A N 1
ATOM 833 C CA . ALA A 1 101 ? 2.646 2.289 -1.253 1.00 98.62 101 ALA A CA 1
ATOM 834 C C . ALA A 1 101 ? 1.609 2.276 -0.118 1.00 98.62 101 ALA A C 1
ATOM 836 O O . ALA A 1 101 ? 0.457 2.659 -0.324 1.00 98.62 101 ALA A O 1
ATOM 837 N N . LEU A 1 102 ? 2.016 1.876 1.092 1.00 98.19 102 LEU A N 1
ATOM 838 C CA . LEU A 1 102 ? 1.152 1.951 2.270 1.00 98.19 102 LEU A CA 1
ATOM 839 C C . LEU A 1 102 ? 0.872 3.407 2.668 1.00 98.19 102 LEU A C 1
ATOM 841 O O . LEU A 1 102 ? -0.275 3.750 2.929 1.00 98.19 102 LEU A O 1
ATOM 845 N N . ASP A 1 103 ? 1.867 4.291 2.645 1.00 98.19 103 ASP A N 1
ATOM 846 C CA . ASP A 1 103 ? 1.659 5.730 2.861 1.00 98.19 103 ASP A CA 1
ATOM 847 C C . ASP A 1 103 ? 0.685 6.349 1.832 1.00 98.19 103 ASP A C 1
ATOM 849 O O . ASP A 1 103 ? -0.210 7.113 2.204 1.00 98.19 103 ASP A O 1
ATOM 853 N N . ASP A 1 104 ? 0.774 5.970 0.550 1.00 98.38 104 ASP A N 1
ATOM 854 C CA . ASP A 1 104 ? -0.182 6.410 -0.483 1.00 98.38 104 ASP A CA 1
ATOM 855 C C . ASP A 1 104 ? -1.606 5.927 -0.186 1.00 98.38 104 ASP A C 1
ATOM 857 O O . ASP A 1 104 ? -2.564 6.701 -0.268 1.00 98.38 104 ASP A O 1
ATOM 861 N N . TYR A 1 105 ? -1.754 4.673 0.242 1.00 97.88 105 TYR A N 1
ATOM 862 C CA . TYR A 1 105 ? -3.043 4.134 0.664 1.00 97.88 105 TYR A CA 1
ATOM 863 C C . TYR A 1 105 ? -3.649 4.918 1.838 1.00 97.88 105 TYR A C 1
ATOM 865 O O . TYR A 1 105 ? -4.811 5.323 1.788 1.00 97.88 105 TYR A O 1
ATOM 873 N N . PHE A 1 106 ? -2.864 5.213 2.874 1.00 96.56 106 PHE A N 1
ATOM 874 C CA . PHE A 1 106 ? -3.350 5.998 4.011 1.00 96.56 106 PHE A CA 1
ATOM 875 C C . PHE A 1 106 ? -3.600 7.473 3.660 1.00 96.56 106 PHE A C 1
ATOM 877 O O . PHE A 1 106 ? -4.473 8.112 4.255 1.00 96.56 106 PHE A O 1
ATOM 884 N N . THR A 1 107 ? -2.898 8.011 2.661 1.00 96.50 107 THR A N 1
ATOM 885 C CA . THR A 1 107 ? -3.190 9.331 2.089 1.00 96.50 107 THR A CA 1
ATOM 886 C C . THR A 1 107 ? -4.563 9.354 1.417 1.00 96.50 107 THR A C 1
ATOM 888 O O . THR A 1 107 ? -5.338 10.283 1.665 1.00 96.50 107 THR A O 1
ATOM 891 N N . LEU A 1 108 ? -4.909 8.317 0.644 1.00 95.94 108 LEU A N 1
ATOM 892 C CA . LEU A 1 108 ? -6.251 8.161 0.075 1.00 95.94 108 LEU A CA 1
ATOM 893 C C . LEU A 1 108 ? -7.318 8.081 1.178 1.00 95.94 108 LEU A C 1
ATOM 895 O O . LEU A 1 108 ? -8.304 8.814 1.122 1.00 95.94 108 LEU A O 1
ATOM 899 N N . LEU A 1 109 ? -7.110 7.246 2.204 1.00 93.94 109 LEU A N 1
ATOM 900 C CA . LEU A 1 109 ? -8.066 7.093 3.309 1.00 93.94 109 LEU A CA 1
ATOM 901 C C . LEU A 1 109 ? -8.357 8.419 4.023 1.00 93.94 109 LEU A C 1
ATOM 903 O O . LEU A 1 109 ? -9.517 8.736 4.299 1.00 93.94 109 LEU A O 1
ATOM 907 N N . ALA A 1 110 ? -7.317 9.210 4.297 1.00 92.94 110 ALA A N 1
ATOM 908 C CA . ALA A 1 110 ? -7.469 10.532 4.895 1.00 92.94 110 ALA A CA 1
ATOM 909 C C . ALA A 1 110 ? -8.279 11.478 3.987 1.00 92.94 110 ALA A C 1
ATOM 911 O O . ALA A 1 110 ? -9.164 12.190 4.463 1.00 92.94 110 ALA A O 1
ATOM 912 N N . HIS A 1 111 ? -8.032 11.449 2.673 1.00 92.56 111 HIS A N 1
ATOM 913 C CA . HIS A 1 111 ? -8.786 12.240 1.698 1.00 92.56 111 HIS A CA 1
ATOM 914 C C . HIS A 1 111 ? -10.270 11.857 1.634 1.00 92.56 111 HIS A C 1
ATOM 916 O O . HIS A 1 111 ? -11.126 12.743 1.674 1.00 92.56 111 HIS A O 1
ATOM 922 N N . MET A 1 112 ? -10.587 10.560 1.576 1.00 89.75 112 MET A N 1
ATOM 923 C CA . MET A 1 112 ? -11.971 10.073 1.524 1.00 89.75 112 MET A CA 1
ATOM 924 C C . MET A 1 112 ? -12.759 10.472 2.777 1.00 89.75 112 MET A C 1
ATOM 926 O O . MET A 1 112 ? -13.898 10.926 2.675 1.00 89.75 112 MET A O 1
ATOM 930 N N . LYS A 1 113 ? -12.140 10.376 3.961 1.00 85.06 113 LYS A N 1
ATOM 931 C CA . LYS A 1 113 ? -12.764 10.799 5.222 1.00 85.06 113 LYS A CA 1
ATOM 932 C C . LYS A 1 113 ? -13.068 12.302 5.237 1.00 85.06 113 LYS A C 1
ATOM 934 O O . LYS A 1 113 ? -14.161 12.704 5.632 1.00 85.06 113 LYS A O 1
ATOM 939 N N . ASN A 1 114 ? -12.136 13.132 4.767 1.00 84.06 114 ASN A N 1
ATOM 940 C CA . ASN A 1 114 ? -12.348 14.580 4.686 1.00 84.06 114 ASN A CA 1
ATOM 941 C C . ASN A 1 114 ? -13.519 14.937 3.755 1.00 84.06 114 ASN A C 1
ATOM 943 O O . ASN A 1 114 ? -14.293 15.843 4.055 1.00 84.06 114 ASN A O 1
ATOM 947 N N . GLN A 1 115 ? -13.695 14.204 2.651 1.00 81.12 115 GLN A N 1
ATOM 948 C CA . GLN A 1 115 ? -14.830 14.398 1.741 1.00 81.12 115 GLN A CA 1
ATOM 949 C C . GLN A 1 115 ? -16.174 13.980 2.357 1.00 81.12 115 GLN A C 1
ATOM 951 O O . GLN A 1 115 ? -17.186 14.644 2.124 1.00 81.12 115 GLN A O 1
ATOM 956 N N . GLN A 1 116 ? -16.195 12.927 3.177 1.00 73.62 116 GLN A N 1
ATOM 957 C CA . GLN A 1 116 ? -17.397 12.524 3.916 1.00 73.62 116 GLN A CA 1
ATOM 958 C C . GLN A 1 116 ? -17.823 13.598 4.927 1.00 73.62 116 GLN A C 1
ATOM 960 O O . GLN A 1 116 ? -18.988 13.986 4.934 1.00 73.62 116 GLN A O 1
ATOM 965 N N . GLY A 1 117 ? -16.875 14.166 5.682 1.00 69.31 117 GLY A N 1
ATOM 966 C CA . GLY A 1 117 ? -17.158 15.265 6.614 1.00 69.31 117 GLY A CA 1
ATOM 967 C C . GLY A 1 117 ? -17.687 16.535 5.931 1.00 69.31 117 GLY A C 1
ATOM 968 O O . GLY A 1 117 ? -18.554 17.213 6.475 1.00 69.31 117 GLY A O 1
ATOM 969 N N . LEU A 1 118 ? -17.227 16.835 4.711 1.00 65.31 118 LEU A N 1
ATOM 970 C CA . LEU A 1 118 ? -17.750 17.950 3.907 1.00 65.31 118 LEU A CA 1
ATOM 971 C C . LEU A 1 118 ? -19.171 17.694 3.381 1.00 65.31 118 LEU A C 1
ATOM 973 O O . LEU A 1 118 ? -19.951 18.634 3.250 1.00 65.31 118 LEU A O 1
ATOM 977 N N . THR A 1 119 ? -19.507 16.438 3.081 1.00 61.72 119 THR A N 1
ATOM 978 C CA . THR A 1 119 ? -20.833 16.056 2.565 1.00 61.72 119 THR A CA 1
ATOM 979 C C . THR A 1 119 ? -21.883 16.037 3.679 1.00 61.72 119 THR A C 1
ATOM 981 O O . THR A 1 119 ? -23.024 16.427 3.455 1.00 61.72 119 THR A O 1
ATOM 984 N N . GLU A 1 120 ? -21.495 15.640 4.893 1.00 58.72 120 GLU A N 1
ATOM 985 C CA . GLU A 1 120 ? -22.376 15.596 6.069 1.00 58.72 120 GLU A CA 1
ATOM 986 C C . GLU A 1 120 ? -22.607 16.986 6.698 1.00 58.72 120 GLU A C 1
ATOM 988 O O . GLU A 1 120 ? -23.647 17.234 7.302 1.00 58.72 120 GLU A O 1
ATOM 993 N N . ALA A 1 121 ? -21.678 17.930 6.500 1.00 58.03 121 ALA A N 1
ATOM 994 C CA . ALA A 1 121 ? -21.790 19.313 6.974 1.00 58.03 121 ALA A CA 1
ATOM 995 C C . ALA A 1 121 ? -22.626 20.240 6.064 1.00 58.03 121 ALA A C 1
ATOM 997 O O . ALA A 1 121 ? -22.831 21.406 6.410 1.00 58.03 121 ALA A O 1
ATOM 998 N N . ALA A 1 122 ? -23.102 19.767 4.906 1.00 46.31 122 ALA A N 1
ATOM 999 C CA . ALA A 1 122 ? -23.964 20.551 4.025 1.00 46.31 122 ALA A CA 1
ATOM 1000 C C . ALA A 1 122 ? -25.418 20.541 4.553 1.00 46.31 122 ALA A C 1
ATOM 1002 O O . ALA A 1 122 ? -26.025 19.471 4.629 1.00 46.31 122 ALA A O 1
ATOM 1003 N N . PRO A 1 123 ? -26.019 21.698 4.906 1.00 52.62 123 PRO A N 1
ATOM 1004 C CA . PRO A 1 123 ? -27.419 21.742 5.314 1.00 52.62 123 PRO A CA 1
ATOM 1005 C C . PRO A 1 123 ? -28.325 21.267 4.168 1.00 52.62 123 PRO A C 1
ATOM 1007 O O . PRO A 1 123 ? -28.053 21.609 3.011 1.00 52.62 123 PRO A O 1
ATOM 1010 N N . PRO A 1 124 ? -29.428 20.546 4.446 1.00 49.41 124 PRO A N 1
ATOM 1011 C CA . PRO A 1 124 ? -30.422 20.252 3.424 1.00 49.41 124 PRO A CA 1
ATOM 1012 C C . PRO A 1 124 ? -30.955 21.574 2.864 1.00 49.41 124 PRO A C 1
ATOM 1014 O O . PRO A 1 124 ? -31.564 22.365 3.585 1.00 49.41 124 PRO A O 1
ATOM 1017 N N . GLN A 1 125 ? -30.707 21.820 1.576 1.00 51.12 125 GLN A N 1
ATOM 1018 C CA . GLN A 1 125 ? -31.333 22.912 0.840 1.00 51.12 125 GLN A CA 1
ATOM 1019 C C . GLN A 1 125 ? -32.842 22.660 0.847 1.00 51.12 125 GLN A C 1
ATOM 1021 O O . GLN A 1 125 ? -33.357 21.833 0.095 1.00 51.12 125 GLN A O 1
ATOM 1026 N N . GLN A 1 126 ? -33.544 23.331 1.762 1.00 46.34 126 GLN A N 1
ATOM 1027 C CA . GLN A 1 126 ? -34.997 23.344 1.799 1.00 46.34 126 GLN A CA 1
ATOM 1028 C C . GLN A 1 126 ? -35.488 23.912 0.469 1.00 46.34 126 GLN A C 1
ATOM 1030 O O . GLN A 1 126 ? -35.251 25.077 0.153 1.00 46.34 126 GLN A O 1
ATOM 1035 N N . ALA A 1 127 ? -36.161 23.071 -0.313 1.00 47.22 127 ALA A N 1
ATOM 1036 C CA . ALA A 1 127 ? -36.953 23.511 -1.443 1.00 47.22 127 ALA A CA 1
ATOM 1037 C C . ALA A 1 127 ? -38.021 24.481 -0.917 1.00 47.22 127 ALA A C 1
ATOM 1039 O O . ALA A 1 127 ? -38.959 24.072 -0.231 1.00 47.22 127 ALA A O 1
ATOM 1040 N N . THR A 1 128 ? -37.859 25.773 -1.199 1.00 43.84 128 THR A N 1
ATOM 1041 C CA . THR A 1 128 ? -38.900 26.780 -0.995 1.00 43.84 128 THR A CA 1
ATOM 1042 C C . THR A 1 128 ? -40.038 26.476 -1.961 1.00 43.84 128 THR A C 1
ATOM 1044 O O . THR A 1 128 ? -39.978 26.793 -3.148 1.00 43.84 128 THR A O 1
ATOM 1047 N N . LEU A 1 129 ? -41.055 25.788 -1.448 1.00 44.72 129 LEU A N 1
ATOM 1048 C CA . LEU A 1 129 ? -42.352 25.645 -2.086 1.00 44.72 129 LEU A CA 1
ATOM 1049 C C . LEU A 1 129 ? -43.131 26.943 -1.827 1.00 44.72 129 LEU A C 1
ATOM 1051 O O . LEU A 1 129 ? -43.814 27.064 -0.813 1.00 44.72 129 LEU A O 1
ATOM 1055 N N . ASP A 1 130 ? -42.997 27.925 -2.718 1.00 42.78 130 ASP A N 1
ATOM 1056 C CA . ASP A 1 130 ? -43.874 29.097 -2.721 1.00 42.78 130 ASP A CA 1
ATOM 1057 C C . ASP A 1 130 ? -45.268 28.675 -3.202 1.00 42.78 130 ASP A C 1
ATOM 1059 O O . ASP A 1 130 ? -45.498 28.410 -4.384 1.00 42.78 130 ASP A O 1
ATOM 1063 N N . GLN A 1 131 ? -46.219 28.613 -2.271 1.00 45.66 131 GLN A N 1
ATOM 1064 C CA . GLN A 1 131 ? -47.639 28.705 -2.582 1.00 45.66 131 GLN A CA 1
ATOM 1065 C C . GLN A 1 131 ? -48.316 29.706 -1.650 1.00 45.66 131 GLN A C 1
ATOM 1067 O O . GLN A 1 131 ? -48.171 29.618 -0.432 1.00 45.66 131 GLN A O 1
ATOM 1072 N N . SER A 1 132 ? -49.198 30.505 -2.265 1.00 43.62 132 SER A N 1
ATOM 1073 C CA . SER A 1 132 ? -50.276 31.312 -1.661 1.00 43.62 132 SER A CA 1
ATOM 1074 C C . SER A 1 132 ? -49.828 32.730 -1.256 1.00 43.62 132 SER A C 1
ATOM 1076 O O . SER A 1 132 ? -48.853 32.893 -0.544 1.00 43.62 132 SER A O 1
ATOM 1078 N N . THR A 1 133 ? -50.458 33.842 -1.645 1.00 42.66 133 THR A N 1
ATOM 1079 C CA . THR A 1 133 ? -51.836 34.128 -2.079 1.00 42.66 133 THR A CA 1
ATOM 1080 C C . THR A 1 133 ? -51.875 35.503 -2.767 1.00 42.66 133 THR A C 1
ATOM 1082 O O . THR A 1 133 ? -51.193 36.422 -2.326 1.00 42.66 133 THR A O 1
ATOM 1085 N N . ALA A 1 134 ? -52.729 35.682 -3.776 1.00 38.88 134 ALA A N 1
ATOM 1086 C CA . ALA A 1 134 ? -53.333 36.984 -4.070 1.00 38.88 134 ALA A CA 1
ATOM 1087 C C . ALA A 1 134 ? -54.687 36.759 -4.757 1.00 38.88 134 ALA A C 1
ATOM 1089 O O . ALA A 1 134 ? -54.781 36.579 -5.968 1.00 38.88 134 ALA A O 1
ATOM 1090 N N . SER A 1 135 ? -55.745 36.728 -3.951 1.00 50.12 135 SER A N 1
ATOM 1091 C CA . SER A 1 135 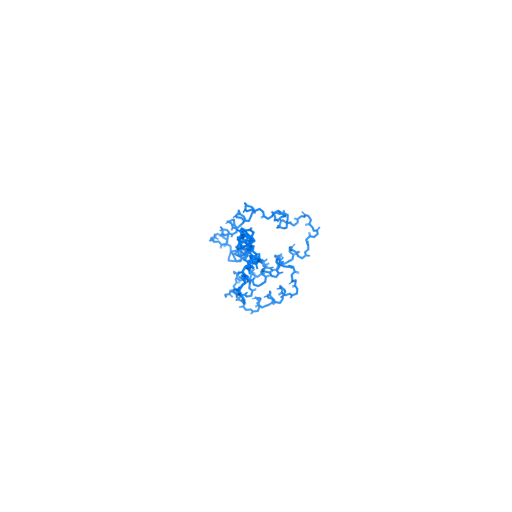? -57.106 37.014 -4.395 1.00 50.12 135 SER A CA 1
ATOM 1092 C C . SER A 1 135 ? -57.510 38.325 -3.746 1.00 50.12 135 SER A C 1
ATOM 1094 O O . SER A 1 135 ? -57.561 38.388 -2.524 1.00 50.12 135 SER A O 1
ATOM 1096 N N . THR A 1 136 ? -57.763 39.351 -4.551 1.00 43.00 136 THR A N 1
ATOM 1097 C CA . THR A 1 136 ? -58.683 40.472 -4.300 1.00 43.00 136 THR A CA 1
ATOM 1098 C C . THR A 1 136 ? -58.742 41.250 -5.611 1.00 43.00 136 THR A C 1
ATOM 1100 O O . THR A 1 136 ? -57.733 41.829 -5.993 1.00 43.00 136 THR A O 1
ATOM 1103 N N . ASP A 1 137 ? -59.875 41.219 -6.314 1.00 48.81 137 ASP A N 1
ATOM 1104 C CA . ASP A 1 137 ? -60.598 42.471 -6.559 1.00 48.81 137 ASP A CA 1
ATOM 1105 C C . ASP A 1 137 ? -62.055 42.219 -6.977 1.00 48.81 137 ASP A C 1
ATOM 1107 O O . ASP A 1 137 ? -62.355 41.285 -7.722 1.00 48.81 137 ASP A O 1
ATOM 1111 N N . GLN A 1 138 ? -62.953 43.039 -6.433 1.00 50.09 138 GLN A N 1
ATOM 1112 C C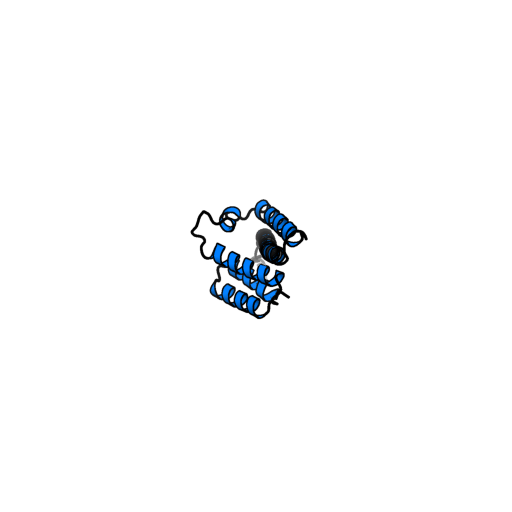A . GLN A 1 138 ? -64.387 43.115 -6.721 1.00 50.09 138 GLN A CA 1
ATOM 1113 C C . GLN A 1 138 ? -64.698 44.464 -7.391 1.00 50.09 138 GLN A C 1
ATOM 1115 O O . GLN A 1 138 ? -64.146 45.473 -6.973 1.00 50.09 138 GLN A O 1
ATOM 1120 N N . GLY A 1 139 ? -65.700 44.483 -8.283 1.00 47.59 139 GLY A N 1
ATOM 1121 C CA . GLY A 1 139 ? -66.394 45.690 -8.784 1.00 47.59 139 GLY A CA 1
ATOM 1122 C C . GLY A 1 139 ? -65.783 46.235 -10.081 1.00 47.59 139 GLY A C 1
ATOM 1123 O O . GLY A 1 139 ? -64.570 46.328 -10.180 1.00 47.59 139 GLY A O 1
ATOM 1124 N N . GLU A 1 140 ? -66.518 46.561 -11.144 1.00 40.12 140 GLU A N 1
ATOM 1125 C CA . GLU A 1 140 ? -67.926 46.962 -11.329 1.00 40.12 140 GLU A CA 1
ATOM 1126 C C . GLU A 1 140 ? -68.549 46.336 -12.590 1.00 40.12 140 GLU A C 1
ATOM 1128 O O . GLU A 1 140 ? -67.796 46.018 -13.541 1.00 40.12 140 GLU A O 1
#

Sequence (140 aa):
MIPQIPVNKFLEHVEARAWTDAEKELDVIRQKSDNSQWSRGYVKALEGLMLTYRNSDDKYIFLPKILANRTEDAISNLKKEFSEFATNELHGEYDRGYFKALDDYFTLLAHMKNQQGLTEAAPPQQATLDQSTASTDQGE

Foldseek 3Di:
DFDVVLLLQLLVCLVVVVLVSNVVSLVVRVVPFDPDLLSQLQSVLSVVSSVLSVPVPDPPRDPCVLCVVPDPCSLVVLLVVLCCQLPDPVDDSSSNSNSVNVNVSSVSSVVVVVVVVVVVPDPPPPDPPDDDDDDDDDDD

Radius of gyration: 23.65 Å; chains: 1; bounding box: 87×61×32 Å

pLDDT: mean 86.29, std 18.11, range [38.88, 98.75]